Protein AF-A0A531MLG3-F1 (afdb_monomer_lite)

Structure (mmCIF, N/CA/C/O backbone):
data_AF-A0A531MLG3-F1
#
_entry.id   AF-A0A531MLG3-F1
#
loop_
_atom_site.group_PDB
_atom_site.id
_atom_site.type_symbol
_atom_site.label_atom_id
_atom_site.label_alt_id
_atom_site.label_comp_id
_atom_site.label_asym_id
_atom_site.label_entity_id
_atom_site.label_seq_id
_atom_site.pdbx_PDB_ins_code
_atom_site.Cartn_x
_atom_site.Cartn_y
_atom_site.Cartn_z
_atom_site.occupancy
_atom_site.B_iso_or_equiv
_atom_site.auth_seq_id
_atom_site.auth_comp_id
_atom_site.auth_asym_id
_atom_site.auth_atom_id
_atom_site.pdbx_PDB_model_num
ATOM 1 N N . MET A 1 1 ? -37.253 -42.255 55.474 1.00 41.75 1 MET A N 1
ATOM 2 C CA . MET A 1 1 ? -37.264 -42.638 54.039 1.00 41.75 1 MET A CA 1
ATOM 3 C C . MET A 1 1 ? -38.264 -41.715 53.355 1.00 41.75 1 MET A C 1
ATOM 5 O O . MET A 1 1 ? -39.404 -41.743 53.770 1.00 41.75 1 MET A O 1
ATOM 9 N N . ARG A 1 2 ? -37.956 -40.831 52.404 1.00 46.03 2 ARG A N 1
ATOM 10 C CA . ARG A 1 2 ? -36.865 -40.708 51.424 1.00 46.03 2 ARG A CA 1
ATOM 11 C C . ARG A 1 2 ? -36.685 -39.208 51.103 1.00 46.03 2 ARG A C 1
ATOM 13 O O . ARG A 1 2 ? -37.675 -38.490 51.044 1.00 46.03 2 ARG A O 1
ATOM 20 N N . ILE A 1 3 ? -35.446 -38.761 50.917 1.00 52.22 3 ILE A N 1
ATOM 21 C CA . ILE A 1 3 ? -35.078 -37.384 50.541 1.00 52.22 3 ILE A CA 1
ATOM 22 C C . ILE A 1 3 ? -35.012 -37.317 49.007 1.00 52.22 3 ILE A C 1
ATOM 24 O O . ILE A 1 3 ? -34.327 -38.167 48.435 1.00 52.22 3 ILE A O 1
ATOM 28 N N . PRO A 1 4 ? -35.658 -36.357 48.320 1.00 52.66 4 PRO A N 1
ATOM 29 C CA . PRO A 1 4 ? -35.360 -36.092 46.921 1.00 52.66 4 PRO A CA 1
ATOM 30 C C . PRO A 1 4 ? -34.236 -35.049 46.826 1.00 52.66 4 PRO A C 1
ATOM 32 O O . PRO A 1 4 ? -34.350 -33.929 47.318 1.00 52.66 4 PRO A O 1
ATOM 35 N N . LEU A 1 5 ? -33.123 -35.461 46.224 1.00 57.78 5 LEU A N 1
ATOM 36 C CA . LEU A 1 5 ? -31.948 -34.641 45.939 1.00 57.78 5 LEU A CA 1
ATOM 37 C C . LEU A 1 5 ? -32.224 -33.739 44.717 1.00 57.78 5 LEU A C 1
ATOM 39 O O . LEU A 1 5 ? -32.715 -34.252 43.708 1.00 57.78 5 LEU A O 1
ATOM 43 N N . PRO A 1 6 ? -31.886 -32.438 44.742 1.00 49.56 6 PRO A N 1
ATOM 44 C CA . PRO A 1 6 ? -32.013 -31.582 43.574 1.00 49.56 6 PRO A CA 1
ATOM 45 C C . PRO A 1 6 ? -30.793 -31.796 42.674 1.00 49.56 6 PRO A C 1
ATOM 47 O O . PRO A 1 6 ? -29.662 -31.503 43.050 1.00 49.56 6 PRO A O 1
ATOM 50 N N . THR A 1 7 ? -31.010 -32.322 41.474 1.00 63.22 7 THR A N 1
ATOM 51 C CA . THR A 1 7 ? -30.015 -32.294 40.396 1.00 63.22 7 THR A CA 1
ATOM 52 C C . THR A 1 7 ? -30.608 -31.473 39.267 1.00 63.22 7 THR A C 1
ATOM 54 O O . THR A 1 7 ? -31.444 -31.963 38.516 1.00 63.22 7 THR A O 1
ATOM 57 N N . LEU A 1 8 ? -30.197 -30.211 39.148 1.00 57.38 8 LEU A N 1
ATOM 58 C CA . LEU A 1 8 ? -30.307 -29.501 37.880 1.00 57.38 8 LEU A CA 1
ATOM 59 C C . LEU A 1 8 ? -28.935 -28.938 37.532 1.00 57.38 8 LEU A C 1
ATOM 61 O O . LEU A 1 8 ? -28.291 -28.267 38.336 1.00 57.38 8 LEU A O 1
ATOM 65 N N . LEU A 1 9 ? -28.476 -29.345 36.356 1.00 59.25 9 LEU A N 1
ATOM 66 C CA . LEU A 1 9 ? -27.118 -29.223 35.873 1.00 59.25 9 LEU A CA 1
ATOM 67 C C . LEU A 1 9 ? -26.731 -27.756 35.650 1.00 59.25 9 LEU A C 1
ATOM 69 O O . LEU A 1 9 ? -27.514 -26.979 35.105 1.00 59.25 9 LEU A O 1
ATOM 73 N N . LEU A 1 10 ? -25.484 -27.414 35.992 1.00 53.53 10 LEU A N 1
ATOM 74 C CA . LEU A 1 10 ? -24.786 -26.259 35.430 1.00 53.53 10 LEU A CA 1
ATOM 75 C C . LEU A 1 10 ? -24.724 -26.440 33.906 1.00 53.53 10 LEU A C 1
ATOM 77 O O . LEU A 1 10 ? -23.880 -27.172 33.390 1.00 53.53 10 LEU A O 1
ATOM 81 N N . GLY A 1 11 ? -25.627 -25.783 33.182 1.00 55.62 11 GLY A N 1
ATOM 82 C CA . GLY A 1 11 ? -25.486 -25.592 31.746 1.00 55.62 11 GLY A CA 1
ATOM 83 C C . GLY A 1 11 ? -24.329 -24.633 31.498 1.00 55.62 11 GLY A C 1
ATOM 84 O O . GLY A 1 11 ? -24.497 -23.424 31.634 1.00 55.62 11 GLY A O 1
ATOM 85 N N . LEU A 1 12 ? -23.150 -25.166 31.163 1.00 58.56 12 LEU A N 1
ATOM 86 C CA . LEU A 1 12 ? -22.080 -24.375 30.564 1.00 58.56 12 LEU A CA 1
ATOM 87 C C . LEU A 1 12 ? -22.625 -23.791 29.258 1.00 58.56 12 LEU A C 1
ATOM 89 O O . LEU A 1 12 ? -22.725 -24.485 28.247 1.00 58.56 12 LEU A O 1
ATOM 93 N N . ALA A 1 13 ? -22.977 -22.508 29.283 1.00 57.22 13 ALA A N 1
ATOM 94 C CA . ALA A 1 13 ? -23.164 -21.725 28.078 1.00 57.22 13 ALA A CA 1
ATOM 95 C C . ALA A 1 13 ? -21.791 -21.563 27.413 1.00 57.22 13 ALA A C 1
ATOM 97 O O . ALA A 1 13 ? -21.100 -20.565 27.600 1.00 57.22 13 ALA A O 1
ATOM 98 N N . ALA A 1 14 ? -21.388 -22.561 26.627 1.00 58.56 14 ALA A N 1
ATOM 99 C CA . ALA A 1 14 ? -20.460 -22.349 25.531 1.00 58.56 14 ALA A CA 1
ATOM 100 C C . ALA A 1 14 ? -21.205 -21.499 24.491 1.00 58.56 14 ALA A C 1
ATOM 102 O O . ALA A 1 14 ? -21.696 -22.006 23.485 1.00 58.56 14 ALA A O 1
ATOM 103 N N . ALA A 1 15 ? -21.366 -20.204 24.782 1.00 57.28 15 ALA A N 1
ATOM 104 C CA . ALA A 1 15 ? -21.661 -19.222 23.759 1.00 57.28 15 ALA A CA 1
ATOM 105 C C . ALA A 1 15 ? -20.473 -19.292 22.804 1.00 57.28 15 ALA A C 1
ATOM 107 O O . ALA A 1 15 ? -19.379 -18.824 23.119 1.00 57.28 15 ALA A O 1
ATOM 108 N N . GLY A 1 16 ? -20.673 -20.022 21.708 1.00 49.84 16 GLY A N 1
ATOM 109 C CA . GLY A 1 16 ? -19.681 -20.202 20.674 1.00 49.84 16 GLY A CA 1
ATOM 110 C C . GLY A 1 16 ? -19.198 -18.830 20.250 1.00 49.84 16 GLY A C 1
ATOM 111 O O . GLY A 1 16 ? -19.940 -18.071 19.629 1.00 49.84 16 GLY A O 1
ATOM 112 N N . LEU A 1 17 ? -17.949 -18.526 20.598 1.00 51.81 17 LEU A N 1
ATOM 113 C CA . LEU A 1 17 ? -17.133 -17.576 19.867 1.00 51.81 17 LEU A CA 1
ATOM 114 C C . LEU A 1 17 ? -17.071 -18.140 18.451 1.00 51.81 17 LEU A C 1
ATOM 116 O O . LEU A 1 17 ? -16.197 -18.939 18.126 1.00 51.81 17 LEU A O 1
ATOM 120 N N . SER A 1 18 ? -18.074 -17.813 17.637 1.00 46.62 18 SER A N 1
ATOM 121 C CA . SER A 1 18 ? -17.959 -17.987 16.201 1.00 46.62 18 SER A CA 1
ATOM 122 C C . SER A 1 18 ? -16.743 -17.149 15.843 1.00 46.62 18 SER A C 1
ATOM 124 O O . SER A 1 18 ? -16.777 -15.944 16.111 1.00 46.62 18 SER A O 1
ATOM 126 N N . PRO A 1 19 ? -15.643 -17.742 15.347 1.00 53.53 19 PRO A N 1
ATOM 127 C CA . PRO A 1 19 ? -14.564 -16.926 14.836 1.00 53.53 19 PRO A CA 1
ATOM 128 C C . PRO A 1 19 ? -15.219 -16.067 13.762 1.00 53.53 19 PRO A C 1
ATOM 130 O O . PRO A 1 19 ? -15.750 -16.614 12.793 1.00 53.53 19 PRO A O 1
ATOM 133 N N . ALA A 1 20 ? -15.293 -14.752 13.991 1.00 56.31 20 ALA A N 1
ATOM 134 C CA . ALA A 1 20 ? -15.732 -13.811 12.977 1.00 56.31 20 ALA A CA 1
ATOM 135 C C . ALA A 1 20 ? -14.894 -14.150 11.751 1.00 56.31 20 ALA A C 1
ATOM 137 O O . ALA A 1 20 ? -13.665 -14.045 11.804 1.00 56.31 20 ALA A O 1
ATOM 138 N N . GLN A 1 21 ? -15.532 -14.734 10.733 1.00 45.38 21 GLN A N 1
ATOM 139 C CA . GLN A 1 21 ? -14.802 -15.249 9.592 1.00 45.38 21 GLN A CA 1
ATOM 140 C C . GLN A 1 21 ? -14.119 -14.057 8.969 1.00 45.38 21 GLN A C 1
ATOM 142 O O . GLN A 1 21 ? -14.735 -13.094 8.523 1.00 45.38 21 GLN A O 1
ATOM 147 N N . ALA A 1 22 ? -12.809 -14.105 9.073 1.00 51.88 22 ALA A N 1
ATOM 148 C CA . ALA A 1 22 ? -11.967 -12.960 8.922 1.00 51.88 22 ALA A CA 1
ATOM 149 C C . ALA A 1 22 ? -11.617 -12.902 7.425 1.00 51.88 22 ALA A C 1
ATOM 151 O O . ALA A 1 22 ? -10.468 -13.125 7.042 1.00 51.88 22 ALA A O 1
ATOM 152 N N . ALA A 1 23 ? -12.660 -12.746 6.605 1.00 54.97 23 ALA A N 1
ATOM 153 C CA . ALA A 1 23 ? -12.604 -12.732 5.154 1.00 54.97 23 ALA A CA 1
ATOM 154 C C . ALA A 1 23 ? -11.987 -11.418 4.673 1.00 54.97 23 ALA A C 1
ATOM 156 O O . ALA A 1 23 ? -12.139 -10.382 5.324 1.00 54.97 23 ALA A O 1
ATOM 157 N N . ALA A 1 24 ? -11.280 -11.477 3.546 1.00 60.59 24 ALA A N 1
ATOM 158 C CA . ALA A 1 24 ? -10.892 -10.270 2.837 1.00 60.59 24 ALA A CA 1
ATOM 159 C C . ALA A 1 24 ? -12.168 -9.499 2.474 1.00 60.59 24 ALA A C 1
ATOM 161 O O . ALA A 1 24 ? -13.103 -10.068 1.906 1.00 60.59 24 ALA A O 1
ATOM 162 N N . SER A 1 25 ? -12.220 -8.233 2.863 1.00 63.69 25 SER A N 1
ATOM 163 C CA . SER A 1 25 ? -13.281 -7.310 2.497 1.00 63.69 25 SER A CA 1
ATOM 164 C C . SER A 1 25 ? -12.824 -6.441 1.335 1.00 63.69 25 SER A C 1
ATOM 166 O O . SER A 1 25 ? -11.626 -6.266 1.102 1.00 63.69 25 SER A O 1
ATOM 168 N N . ASP A 1 26 ? -13.794 -5.854 0.641 1.00 75.62 26 ASP A N 1
ATOM 169 C CA . ASP A 1 26 ? -13.516 -4.739 -0.252 1.00 75.62 26 ASP A CA 1
ATOM 170 C C . ASP A 1 26 ? -12.752 -3.639 0.512 1.00 75.62 26 ASP A C 1
ATOM 172 O O . ASP A 1 26 ? -13.013 -3.379 1.693 1.00 75.62 26 ASP A O 1
ATOM 176 N N . CYS A 1 27 ? -11.781 -3.028 -0.159 1.00 87.81 27 CYS A N 1
ATOM 177 C CA . CYS A 1 27 ? -11.022 -1.898 0.366 1.00 87.81 27 CYS A CA 1
ATOM 178 C C . CYS A 1 27 ? -11.811 -0.581 0.298 1.00 87.81 27 CYS A C 1
ATOM 180 O O . CYS A 1 27 ? -11.326 0.442 0.783 1.00 87.81 27 CYS A O 1
ATOM 182 N N . GLY A 1 28 ? -13.012 -0.592 -0.292 1.00 86.56 28 GLY A N 1
ATOM 183 C CA . GLY A 1 28 ? -13.803 0.605 -0.539 1.00 86.56 28 GLY A CA 1
ATOM 184 C C . GLY A 1 28 ? -13.107 1.481 -1.578 1.00 86.56 28 GLY A C 1
ATOM 185 O O . GLY A 1 28 ? -12.743 1.011 -2.655 1.00 86.56 28 GLY A O 1
ATOM 186 N N . ASP A 1 29 ? -12.874 2.756 -1.257 1.00 90.06 29 ASP A N 1
ATOM 187 C CA . ASP A 1 29 ? -12.079 3.640 -2.118 1.00 90.06 29 ASP A CA 1
ATOM 188 C C . ASP A 1 29 ? -10.575 3.366 -1.955 1.00 90.06 29 ASP A C 1
ATOM 190 O O . ASP A 1 29 ? -9.831 4.070 -1.264 1.00 90.06 29 ASP A O 1
ATOM 194 N N . ALA A 1 30 ? -10.131 2.292 -2.602 1.00 91.50 30 ALA A N 1
ATOM 195 C CA . ALA A 1 30 ? -8.756 1.823 -2.554 1.00 91.50 30 ALA A CA 1
ATOM 196 C C . ALA A 1 30 ? -7.755 2.858 -3.111 1.00 91.50 30 ALA A C 1
ATOM 198 O O . ALA A 1 30 ? -6.631 2.968 -2.619 1.00 91.50 30 ALA A O 1
ATOM 199 N N . ALA A 1 31 ? -8.170 3.657 -4.102 1.00 92.94 31 ALA A N 1
ATOM 200 C CA . ALA A 1 31 ? -7.334 4.703 -4.685 1.00 92.94 31 ALA A CA 1
ATOM 201 C C . ALA A 1 31 ? -7.097 5.853 -3.697 1.00 92.94 31 ALA A C 1
ATOM 203 O O . ALA A 1 31 ? -5.954 6.284 -3.522 1.00 92.94 31 ALA A O 1
ATOM 204 N N . ALA A 1 32 ? -8.149 6.319 -3.014 1.00 92.50 32 ALA A N 1
ATOM 205 C CA . ALA A 1 32 ? -8.008 7.314 -1.955 1.00 92.50 32 ALA A CA 1
ATOM 206 C C . ALA A 1 32 ? -7.133 6.790 -0.807 1.00 92.50 32 ALA A C 1
ATOM 208 O O . ALA A 1 32 ? -6.297 7.529 -0.286 1.00 92.50 32 ALA A O 1
ATOM 209 N N . LEU A 1 33 ? -7.272 5.508 -0.455 1.00 93.69 33 LEU A N 1
ATOM 210 C CA . LEU A 1 33 ? -6.467 4.862 0.581 1.00 93.69 33 LEU A CA 1
ATOM 211 C C . LEU A 1 33 ? -4.971 4.891 0.231 1.00 93.69 33 LEU A C 1
ATOM 213 O O . LEU A 1 33 ? -4.165 5.360 1.038 1.00 93.69 33 LEU A O 1
ATOM 217 N N . VAL A 1 34 ? -4.600 4.468 -0.983 1.00 95.31 34 VAL A N 1
ATOM 218 C CA . VAL A 1 34 ? -3.204 4.518 -1.452 1.00 95.31 34 VAL A CA 1
ATOM 219 C C . VAL A 1 34 ? -2.690 5.954 -1.495 1.00 95.31 34 VAL A C 1
ATOM 221 O O . VAL A 1 34 ? -1.600 6.212 -0.992 1.00 95.31 34 VAL A O 1
ATOM 224 N N . GLN A 1 35 ? -3.469 6.908 -2.010 1.00 94.94 35 GLN A N 1
ATOM 225 C CA . GLN A 1 35 ? -3.044 8.309 -2.082 1.00 94.94 35 GLN A CA 1
ATOM 226 C C . GLN A 1 35 ? -2.799 8.925 -0.693 1.00 94.94 35 GLN A C 1
ATOM 228 O O . GLN A 1 35 ? -1.854 9.697 -0.519 1.00 94.94 35 GLN A O 1
ATOM 233 N N . LEU A 1 36 ? -3.629 8.586 0.299 1.00 93.62 36 LEU A N 1
ATOM 234 C CA . LEU A 1 36 ? -3.469 9.034 1.685 1.00 93.62 36 LEU A CA 1
ATOM 235 C C . LEU A 1 36 ? -2.265 8.374 2.363 1.00 93.62 36 LEU A C 1
ATOM 237 O O . LEU A 1 36 ? -1.520 9.039 3.085 1.00 93.62 36 LEU A O 1
ATOM 241 N N . ALA A 1 37 ? -2.073 7.072 2.142 1.00 95.56 37 ALA A N 1
ATOM 242 C CA . ALA A 1 37 ? -0.971 6.325 2.731 1.00 95.56 37 ALA A CA 1
ATOM 243 C C . ALA A 1 37 ? 0.380 6.695 2.099 1.00 95.56 37 ALA A C 1
ATOM 245 O O . ALA A 1 37 ? 1.376 6.767 2.821 1.00 95.56 37 ALA A O 1
ATOM 246 N N . TYR A 1 38 ? 0.414 6.970 0.795 1.00 96.81 38 TYR A N 1
ATOM 247 C CA . TYR A 1 38 ? 1.612 7.280 0.015 1.00 96.81 38 TYR A CA 1
ATOM 248 C C . TYR A 1 38 ? 1.413 8.587 -0.774 1.00 96.81 38 TYR A C 1
ATOM 250 O O . TYR A 1 38 ? 1.173 8.557 -1.979 1.00 96.81 38 TYR A O 1
ATOM 258 N N . PRO A 1 39 ? 1.557 9.765 -0.138 1.00 94.94 39 PRO A N 1
ATOM 259 C CA . PRO A 1 39 ? 1.287 11.050 -0.792 1.00 94.94 39 PRO A CA 1
ATOM 260 C C . PRO A 1 39 ? 2.158 11.349 -2.021 1.00 94.94 39 PRO A C 1
ATOM 262 O O . PRO A 1 39 ? 1.775 12.162 -2.854 1.00 94.94 39 PRO A O 1
ATOM 265 N N . GLY A 1 40 ? 3.330 10.713 -2.127 1.00 95.69 40 GLY A N 1
ATOM 266 C CA . GLY A 1 40 ? 4.221 10.825 -3.286 1.00 95.69 40 GLY A CA 1
ATOM 267 C C . GLY A 1 40 ? 3.901 9.859 -4.429 1.00 95.69 40 GLY A C 1
ATOM 268 O O . GLY A 1 40 ? 4.566 9.917 -5.461 1.00 95.69 40 GLY A O 1
ATOM 269 N N . ALA A 1 41 ? 2.928 8.964 -4.253 1.00 96.69 41 ALA A N 1
ATOM 270 C CA . ALA A 1 41 ? 2.535 8.023 -5.286 1.00 96.69 41 ALA A CA 1
ATOM 271 C C . ALA A 1 41 ? 1.740 8.738 -6.387 1.00 96.69 41 ALA A C 1
ATOM 273 O O . ALA A 1 41 ? 0.878 9.578 -6.114 1.00 96.69 41 ALA A O 1
ATOM 274 N N . GLN A 1 42 ? 2.035 8.393 -7.636 1.00 96.75 42 GLN A N 1
ATOM 275 C CA . GLN A 1 42 ? 1.402 8.949 -8.825 1.00 96.75 42 GLN A CA 1
ATOM 276 C C . GLN A 1 42 ? 0.470 7.910 -9.429 1.00 96.75 42 GLN A C 1
ATOM 278 O O . GLN A 1 42 ? 0.859 6.760 -9.619 1.00 96.75 42 GLN A O 1
ATOM 283 N N . LYS A 1 43 ? -0.765 8.307 -9.729 1.00 95.75 43 LYS A N 1
ATOM 284 C CA . LYS A 1 43 ? -1.744 7.414 -10.349 1.00 95.75 43 LYS A CA 1
ATOM 285 C C . LYS A 1 43 ? -1.325 7.090 -11.787 1.00 95.75 43 LYS A C 1
ATOM 287 O O . LYS A 1 43 ? -0.920 7.988 -12.528 1.00 95.75 43 LYS A O 1
ATOM 292 N N . SER A 1 44 ? -1.441 5.827 -12.188 1.00 91.44 44 SER A N 1
ATOM 293 C CA . SER A 1 44 ? -1.219 5.408 -13.572 1.00 91.44 44 SER A CA 1
ATOM 294 C C . SER A 1 44 ? -2.264 6.017 -14.515 1.00 91.44 44 SER A C 1
ATOM 296 O O . SER A 1 44 ? -3.370 6.374 -14.104 1.00 91.44 44 SER A O 1
ATOM 298 N N . ALA A 1 45 ? -1.941 6.097 -15.809 1.00 89.94 45 ALA A N 1
ATOM 299 C CA . ALA A 1 45 ? -2.852 6.635 -16.824 1.00 89.94 45 ALA A CA 1
ATOM 300 C C . ALA A 1 45 ? -4.152 5.825 -16.973 1.00 89.94 45 ALA A C 1
ATOM 302 O O . ALA A 1 45 ? -5.179 6.372 -17.365 1.00 89.94 45 ALA A O 1
ATOM 303 N N . ASP A 1 46 ? -4.109 4.524 -16.682 1.00 88.38 46 ASP A N 1
ATOM 304 C CA . ASP A 1 46 ? -5.285 3.656 -16.698 1.00 88.38 46 ASP A CA 1
ATOM 305 C C . ASP A 1 46 ? -6.024 3.615 -15.352 1.00 88.38 46 ASP A C 1
ATOM 307 O O . ASP A 1 46 ? -7.035 2.926 -15.233 1.00 88.38 46 ASP A O 1
ATOM 311 N N . GLU A 1 47 ? -5.531 4.366 -14.363 1.00 89.44 47 GLU A N 1
ATOM 312 C CA . GLU A 1 47 ? -6.099 4.532 -13.029 1.00 89.44 47 GLU A CA 1
ATOM 313 C C . GLU A 1 47 ? -6.173 3.261 -12.170 1.00 89.44 47 GLU A C 1
ATOM 315 O O . GLU A 1 47 ? -6.817 3.269 -11.118 1.00 89.44 47 GLU A O 1
ATOM 320 N N . ARG A 1 48 ? -5.505 2.179 -12.585 1.00 89.69 48 ARG A N 1
ATOM 321 C CA . ARG A 1 48 ? -5.550 0.873 -11.904 1.00 89.69 48 ARG A CA 1
ATOM 322 C C . ARG A 1 48 ? -4.402 0.638 -10.936 1.00 89.69 48 ARG A C 1
ATOM 324 O O . ARG A 1 48 ? -4.462 -0.299 -10.138 1.00 89.69 48 ARG A O 1
ATOM 331 N N . SER A 1 49 ? -3.365 1.456 -11.007 1.00 93.50 49 SER A N 1
ATOM 332 C CA . SER A 1 49 ? -2.203 1.341 -10.145 1.00 93.50 49 SER A CA 1
ATOM 333 C C . SER A 1 49 ? -1.644 2.708 -9.783 1.00 93.50 49 SER A C 1
ATOM 335 O O . SER A 1 49 ? -2.063 3.755 -10.285 1.00 93.50 49 SER A O 1
ATOM 337 N N . PHE A 1 50 ? -0.691 2.680 -8.865 1.00 96.44 50 PHE A N 1
ATOM 338 C CA . PHE A 1 50 ? 0.120 3.818 -8.496 1.00 96.44 50 PHE A CA 1
ATOM 339 C C . PHE A 1 50 ? 1.593 3.472 -8.655 1.00 96.44 50 PHE A C 1
ATOM 341 O O . PHE A 1 50 ? 2.013 2.361 -8.340 1.00 96.44 50 PHE A O 1
ATOM 348 N N . THR A 1 51 ? 2.381 4.444 -9.094 1.00 96.44 51 THR A N 1
ATOM 349 C CA . THR A 1 51 ? 3.839 4.364 -9.125 1.00 96.44 51 THR A CA 1
ATOM 350 C C . THR A 1 51 ? 4.430 5.233 -8.027 1.00 96.44 51 THR A C 1
ATOM 352 O O . THR A 1 51 ? 4.007 6.374 -7.833 1.00 96.44 51 THR A O 1
ATOM 355 N N . LEU A 1 52 ? 5.429 4.714 -7.329 1.00 96.06 52 LEU A N 1
ATOM 356 C CA . LEU A 1 52 ? 6.193 5.416 -6.310 1.00 96.06 52 LEU A CA 1
ATOM 357 C C . LEU A 1 52 ? 7.682 5.305 -6.650 1.00 96.06 52 LEU A C 1
ATOM 359 O O . LEU A 1 52 ? 8.182 4.224 -6.959 1.00 96.06 52 LEU A O 1
ATOM 363 N N . GLU A 1 53 ? 8.389 6.430 -6.591 1.00 93.62 53 GLU A N 1
ATOM 364 C CA . GLU A 1 53 ? 9.837 6.461 -6.802 1.00 93.62 53 GLU A CA 1
ATOM 365 C C . GLU A 1 53 ? 10.561 5.550 -5.790 1.00 93.62 53 GLU A C 1
ATOM 367 O O . GLU A 1 53 ? 10.178 5.516 -4.615 1.00 93.62 53 GLU A O 1
ATOM 372 N N . PRO A 1 54 ? 11.636 4.849 -6.189 1.00 92.75 54 PRO A N 1
ATOM 373 C CA . PRO A 1 54 ? 12.279 4.907 -7.508 1.00 92.75 54 PRO A CA 1
ATOM 374 C C . PRO A 1 54 ? 11.685 3.966 -8.574 1.00 92.75 54 PRO A C 1
ATOM 376 O O . PRO A 1 54 ? 11.894 4.182 -9.762 1.00 92.75 54 PRO A O 1
ATOM 379 N N . HIS A 1 55 ? 11.008 2.889 -8.181 1.00 94.31 55 HIS A N 1
ATOM 380 C CA . HIS A 1 55 ? 10.548 1.847 -9.111 1.00 94.31 55 HIS A CA 1
ATOM 381 C C . HIS A 1 55 ? 9.500 0.934 -8.457 1.00 94.31 55 HIS A C 1
ATOM 383 O O . HIS A 1 55 ? 9.515 -0.279 -8.650 1.00 94.31 55 HIS A O 1
ATOM 389 N N . THR A 1 56 ? 8.629 1.488 -7.617 1.00 96.06 56 THR A N 1
ATOM 390 C CA . THR A 1 56 ? 7.589 0.721 -6.927 1.00 96.06 56 THR A CA 1
ATOM 391 C C . THR A 1 56 ? 6.253 0.887 -7.640 1.00 96.06 56 THR A C 1
ATOM 393 O O . THR A 1 56 ? 5.838 2.006 -7.933 1.00 96.06 56 THR A O 1
ATOM 396 N N . SER A 1 57 ? 5.554 -0.219 -7.876 1.00 95.00 57 SER A N 1
ATOM 397 C CA . SER A 1 57 ? 4.184 -0.265 -8.383 1.00 95.00 57 SER A CA 1
ATOM 398 C C . SER A 1 57 ? 3.245 -0.835 -7.321 1.00 95.00 57 SER A C 1
ATOM 400 O O . SER A 1 57 ? 3.578 -1.815 -6.651 1.00 95.00 57 SER A O 1
ATOM 402 N N . ILE A 1 58 ? 2.069 -0.224 -7.183 1.00 95.94 58 ILE A N 1
ATOM 403 C CA . ILE A 1 58 ? 0.992 -0.635 -6.279 1.00 95.94 58 ILE A CA 1
ATOM 404 C C . ILE A 1 58 ? -0.277 -0.808 -7.113 1.00 95.94 58 ILE A C 1
ATOM 406 O O . ILE A 1 58 ? -0.891 0.180 -7.521 1.00 95.94 58 ILE A O 1
ATOM 410 N N . SER A 1 59 ? -0.689 -2.047 -7.374 1.00 94.06 59 SER A N 1
ATOM 411 C CA . SER A 1 59 ? -1.954 -2.329 -8.061 1.00 94.06 59 SER A CA 1
ATOM 412 C C . SER A 1 59 ? -3.129 -2.232 -7.089 1.00 94.06 59 SER A C 1
ATOM 414 O O . SER A 1 59 ? -3.059 -2.703 -5.955 1.00 94.06 59 SER A O 1
ATOM 416 N N . LEU A 1 60 ? -4.240 -1.636 -7.525 1.00 91.88 60 LEU A N 1
ATOM 417 C CA . LEU A 1 60 ? -5.406 -1.441 -6.657 1.00 91.88 60 LEU A CA 1
ATOM 418 C C . LEU A 1 60 ? -6.240 -2.710 -6.476 1.00 91.88 60 LEU A C 1
ATOM 420 O O . LEU A 1 60 ? -6.799 -2.935 -5.407 1.00 91.88 60 LEU A O 1
ATOM 424 N N . THR A 1 61 ? -6.316 -3.544 -7.509 1.00 85.19 61 THR A N 1
ATOM 425 C CA . THR A 1 61 ? -7.181 -4.728 -7.551 1.00 85.19 61 THR A CA 1
ATOM 426 C C . THR A 1 61 ? -6.430 -5.929 -8.098 1.00 85.19 61 THR A C 1
ATOM 428 O O . THR A 1 61 ? -5.639 -5.788 -9.030 1.00 85.19 61 THR A O 1
ATOM 431 N N . LEU A 1 62 ? -6.738 -7.113 -7.566 1.00 74.25 62 LEU A N 1
ATOM 432 C CA . LEU A 1 62 ? -6.353 -8.380 -8.182 1.00 74.25 62 LEU A CA 1
ATOM 433 C C . LEU A 1 62 ? -7.102 -8.514 -9.506 1.00 74.25 62 LEU A C 1
ATOM 435 O O . LEU A 1 62 ? -8.319 -8.320 -9.550 1.00 74.25 62 LEU A O 1
ATOM 439 N N . ARG A 1 63 ? -6.395 -8.839 -10.584 1.00 65.69 63 ARG A N 1
ATOM 440 C CA . ARG A 1 63 ? -7.019 -9.070 -11.882 1.00 65.69 63 ARG A CA 1
ATOM 441 C C . ARG A 1 63 ? -6.851 -10.537 -12.250 1.00 65.69 63 ARG A C 1
ATOM 443 O O . ARG A 1 63 ? -5.743 -11.039 -12.345 1.00 65.69 63 ARG A O 1
ATOM 450 N N . GLU A 1 64 ? -7.964 -11.234 -12.451 1.00 57.22 64 GLU A N 1
ATOM 451 C CA . GLU A 1 64 ? -7.931 -12.640 -12.857 1.00 57.22 64 GLU A CA 1
ATOM 452 C C . GLU A 1 64 ? -7.190 -12.799 -14.195 1.00 57.22 64 GLU A C 1
ATOM 454 O O . GLU A 1 64 ? -7.501 -12.123 -15.179 1.00 57.22 64 GLU A O 1
ATOM 459 N N . GLY A 1 65 ? -6.194 -13.689 -14.217 1.00 58.19 65 GLY A N 1
ATOM 460 C CA . GLY A 1 65 ? -5.353 -13.968 -15.388 1.00 58.19 65 GLY A CA 1
ATOM 461 C C . GLY A 1 65 ? -4.180 -13.004 -15.594 1.00 58.19 65 GLY A C 1
ATOM 462 O O . GLY A 1 65 ? -3.355 -13.238 -16.472 1.00 58.19 65 GLY A O 1
ATOM 463 N N . ASP A 1 66 ? -4.098 -11.951 -14.787 1.00 62.56 66 ASP A N 1
ATOM 464 C CA . ASP A 1 66 ? -2.937 -11.085 -14.633 1.00 62.56 66 ASP A CA 1
ATOM 465 C C . ASP A 1 66 ? -2.219 -11.544 -13.357 1.00 62.56 66 ASP A C 1
ATOM 467 O O . ASP A 1 66 ? -2.839 -11.825 -12.334 1.00 62.56 66 ASP A O 1
ATOM 471 N N . ASN A 1 67 ? -0.908 -11.696 -13.435 1.00 66.75 67 ASN A N 1
ATOM 472 C CA . ASN A 1 67 ? -0.052 -12.096 -12.327 1.00 66.75 67 ASN A CA 1
ATOM 473 C C . ASN A 1 67 ? 0.113 -10.980 -11.263 1.00 66.75 67 ASN A C 1
ATOM 475 O O . ASN A 1 67 ? 0.875 -11.131 -10.320 1.00 66.75 67 ASN A O 1
ATOM 479 N N . SER A 1 68 ? -0.631 -9.879 -11.389 1.00 74.94 68 SER A N 1
ATOM 480 C CA . SER A 1 68 ? -0.691 -8.746 -10.467 1.00 74.94 68 SER A CA 1
ATOM 481 C C . SER A 1 68 ? -1.326 -9.061 -9.109 1.00 74.94 68 SER A C 1
ATOM 483 O O . SER A 1 68 ? -2.344 -9.749 -8.997 1.00 74.94 68 SER A O 1
ATOM 485 N N . PHE A 1 69 ? -0.779 -8.421 -8.074 1.00 86.12 69 PHE A N 1
ATOM 486 C CA . PHE A 1 69 ? -1.281 -8.447 -6.706 1.00 86.12 69 PHE A CA 1
ATOM 487 C C . PHE A 1 69 ? -1.951 -7.124 -6.342 1.00 86.12 69 PHE A C 1
ATOM 489 O O . PHE A 1 69 ? -1.310 -6.076 -6.341 1.00 86.12 69 PHE A O 1
ATOM 496 N N . GLY A 1 70 ? -3.243 -7.175 -6.023 1.00 91.12 70 GLY A N 1
ATOM 497 C CA . GLY A 1 70 ? -4.002 -6.024 -5.542 1.00 91.12 70 GLY A CA 1
ATOM 498 C C . GLY A 1 70 ? -3.947 -5.847 -4.028 1.00 91.12 70 GLY A C 1
ATOM 499 O O . GLY A 1 70 ? -3.444 -6.698 -3.293 1.00 91.12 70 GLY A O 1
ATOM 500 N N . LEU A 1 71 ? -4.541 -4.753 -3.563 1.00 94.12 71 LEU A N 1
ATOM 501 C CA . LEU A 1 71 ? -4.749 -4.495 -2.142 1.00 94.12 71 LEU A CA 1
ATOM 502 C C . LEU A 1 71 ? -5.660 -5.561 -1.522 1.00 94.12 71 LEU A C 1
ATOM 504 O O . LEU A 1 71 ? -6.636 -5.998 -2.136 1.00 94.12 71 LEU A O 1
ATOM 508 N N . VAL A 1 72 ? -5.376 -5.932 -0.274 1.00 93.06 72 VAL A N 1
ATOM 509 C CA . VAL A 1 72 ? -6.251 -6.802 0.521 1.00 93.06 72 VAL A CA 1
ATOM 510 C C . VAL A 1 72 ? -6.613 -6.091 1.813 1.00 93.06 72 VAL A C 1
ATOM 512 O O . VAL A 1 72 ? -5.731 -5.736 2.595 1.00 93.06 72 VAL A O 1
ATOM 515 N N . CYS A 1 73 ? -7.911 -5.913 2.053 1.00 93.06 73 CYS A N 1
ATOM 516 C CA . CYS A 1 73 ? -8.423 -5.219 3.226 1.00 93.06 73 CYS A CA 1
ATOM 517 C C . CYS A 1 73 ? -9.190 -6.150 4.156 1.00 93.06 73 CYS A C 1
ATOM 519 O O . CYS A 1 73 ? -9.763 -7.156 3.732 1.00 93.06 73 CYS A O 1
ATOM 521 N N . LYS A 1 74 ? -9.175 -5.828 5.449 1.00 92.81 74 LYS A N 1
ATOM 522 C CA . LYS A 1 74 ? -9.872 -6.601 6.473 1.00 92.81 74 LYS A CA 1
ATOM 523 C C . LYS A 1 74 ? -10.093 -5.784 7.737 1.00 92.81 74 LYS A C 1
ATOM 525 O O . LYS A 1 74 ? -9.150 -5.221 8.281 1.00 92.81 74 LYS A O 1
ATOM 530 N N . VAL A 1 75 ? -11.317 -5.770 8.254 1.00 91.88 75 VAL A N 1
ATOM 531 C CA . VAL A 1 75 ? -11.605 -5.153 9.559 1.00 91.88 75 VAL A CA 1
ATOM 532 C C . VAL A 1 75 ? -10.876 -5.922 10.662 1.00 91.88 75 VAL A C 1
ATOM 534 O O . VAL A 1 75 ? -10.871 -7.159 10.673 1.00 91.88 75 VAL A O 1
ATOM 537 N N . TRP A 1 76 ? -10.235 -5.205 11.583 1.00 89.00 76 TRP A N 1
ATOM 538 C CA . TRP A 1 76 ? -9.499 -5.821 12.679 1.00 89.00 76 TRP A CA 1
ATOM 539 C C . TRP A 1 76 ? -10.482 -6.494 13.662 1.00 89.00 76 TRP A C 1
ATOM 541 O O . TRP A 1 76 ? -11.303 -5.809 14.265 1.00 89.00 76 TRP A O 1
ATOM 551 N N . PRO A 1 77 ? -10.413 -7.820 13.909 1.00 83.69 77 PRO A N 1
ATOM 552 C CA . PRO A 1 77 ? -11.469 -8.514 14.663 1.00 83.69 77 PRO A CA 1
ATOM 553 C C . PRO A 1 77 ? -11.680 -8.038 16.109 1.00 83.69 77 PRO A C 1
ATOM 555 O O . PRO A 1 77 ? -12.775 -8.169 16.641 1.00 83.69 77 PRO A O 1
ATOM 558 N N . ALA A 1 78 ? -10.633 -7.522 16.758 1.00 89.62 78 ALA A N 1
ATOM 559 C CA . ALA A 1 78 ? -10.706 -6.987 18.122 1.00 89.62 78 ALA A CA 1
ATOM 560 C C . ALA A 1 78 ? -11.057 -5.483 18.200 1.00 89.62 78 ALA A C 1
ATOM 562 O O . ALA A 1 78 ? -11.279 -4.984 19.299 1.00 89.62 78 ALA A O 1
ATOM 563 N N . HIS A 1 79 ? -11.064 -4.774 17.067 1.00 92.50 79 HIS A N 1
ATOM 564 C CA . HIS A 1 79 ? -11.191 -3.318 16.957 1.00 92.50 79 HIS A CA 1
ATOM 565 C C . HIS A 1 79 ? -11.900 -2.995 15.637 1.00 92.50 79 HIS A C 1
ATOM 567 O O . HIS A 1 79 ? -11.260 -2.864 14.595 1.00 92.50 79 HIS A O 1
ATOM 573 N N . ASP A 1 80 ? -13.228 -2.934 15.669 1.00 91.50 80 ASP A N 1
ATOM 574 C CA . ASP A 1 80 ? -14.068 -2.728 14.482 1.00 91.50 80 ASP A CA 1
ATOM 575 C C . ASP A 1 80 ? -13.966 -1.313 13.888 1.00 91.50 80 ASP A C 1
ATOM 577 O O . ASP A 1 80 ? -14.420 -1.073 12.771 1.00 91.50 80 ASP A O 1
ATOM 581 N N . ASP A 1 81 ? -13.314 -0.398 14.603 1.00 93.06 81 ASP A N 1
ATOM 582 C CA . ASP A 1 81 ? -12.918 0.932 14.156 1.00 93.06 81 ASP A CA 1
ATOM 583 C C . ASP A 1 81 ? -11.593 0.950 13.372 1.00 93.06 81 ASP A C 1
ATOM 585 O O . ASP A 1 81 ? -11.203 2.000 12.848 1.00 93.06 81 ASP A O 1
ATOM 589 N N . LEU A 1 82 ? -10.899 -0.193 13.269 1.00 94.50 82 LEU A N 1
ATOM 590 C CA . LEU A 1 82 ? -9.616 -0.322 12.584 1.00 94.50 82 LEU A CA 1
ATOM 591 C C . LEU A 1 82 ? -9.691 -1.227 11.349 1.00 94.50 82 LEU A C 1
ATOM 593 O O . LEU A 1 82 ? -10.242 -2.329 11.370 1.00 94.50 82 LEU A O 1
ATOM 597 N N . LEU A 1 83 ? -9.024 -0.789 10.282 1.00 94.31 83 LEU A N 1
ATOM 598 C CA . LEU A 1 83 ? -8.861 -1.532 9.037 1.00 94.31 83 LEU A CA 1
ATOM 599 C C . LEU A 1 83 ? -7.405 -1.965 8.857 1.00 94.31 83 LEU A C 1
ATOM 601 O O . LEU A 1 83 ? -6.490 -1.142 8.891 1.00 94.31 83 LEU A O 1
ATOM 605 N N . LEU A 1 84 ? -7.199 -3.257 8.624 1.00 95.69 84 LEU A N 1
ATOM 606 C CA . LEU A 1 84 ? -5.955 -3.812 8.105 1.00 95.69 84 LEU A CA 1
ATOM 607 C C . LEU A 1 84 ? -5.941 -3.715 6.588 1.00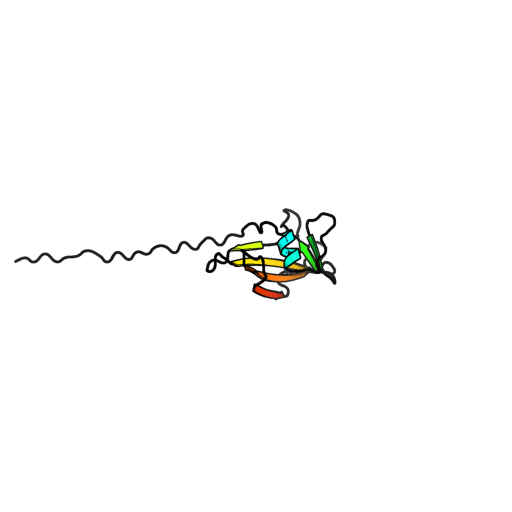 95.69 84 LEU A C 1
ATOM 609 O O . LEU A 1 84 ? -6.901 -4.138 5.943 1.00 95.69 84 LEU A O 1
ATOM 613 N N . VAL A 1 85 ? -4.837 -3.228 6.030 1.00 95.94 85 VAL A N 1
ATOM 614 C CA . VAL A 1 85 ? -4.618 -3.170 4.581 1.00 95.94 85 VAL A CA 1
ATOM 615 C C . VAL A 1 85 ? -3.246 -3.735 4.272 1.00 95.94 85 VAL A C 1
ATOM 617 O O . VAL A 1 85 ? -2.243 -3.206 4.744 1.00 95.94 85 VAL A O 1
ATOM 620 N N . ALA A 1 86 ? -3.198 -4.806 3.490 1.00 96.44 86 ALA A N 1
ATOM 621 C CA . ALA A 1 86 ? -1.964 -5.295 2.898 1.00 96.44 86 ALA A CA 1
ATOM 622 C C . ALA A 1 86 ? -1.767 -4.611 1.543 1.00 96.44 86 ALA A C 1
ATOM 624 O O . ALA A 1 86 ? -2.620 -4.715 0.657 1.00 96.44 86 ALA A O 1
ATOM 625 N N . VAL A 1 87 ? -0.649 -3.903 1.412 1.00 97.12 87 VAL A N 1
ATOM 626 C CA . VAL A 1 87 ? -0.241 -3.174 0.214 1.00 97.12 87 VAL A CA 1
ATOM 627 C C . VAL A 1 87 ? 0.946 -3.894 -0.420 1.00 97.12 87 VAL A C 1
ATOM 629 O O . VAL A 1 87 ? 2.030 -3.891 0.169 1.00 97.12 87 VAL A O 1
ATOM 632 N N . PRO A 1 88 ? 0.776 -4.505 -1.603 1.00 95.94 88 PRO A N 1
ATOM 633 C CA . PRO A 1 88 ? 1.895 -5.033 -2.372 1.00 95.94 88 PRO A CA 1
ATOM 634 C C . PRO A 1 88 ? 2.749 -3.878 -2.905 1.00 95.94 88 PRO A C 1
ATOM 636 O O . PRO A 1 88 ? 2.247 -2.997 -3.605 1.00 95.94 88 PRO A O 1
ATOM 639 N N . LEU A 1 89 ? 4.036 -3.877 -2.567 1.00 96.88 89 LEU A N 1
ATOM 640 C CA . LEU A 1 89 ? 5.029 -2.919 -3.046 1.00 96.88 89 LEU A CA 1
ATO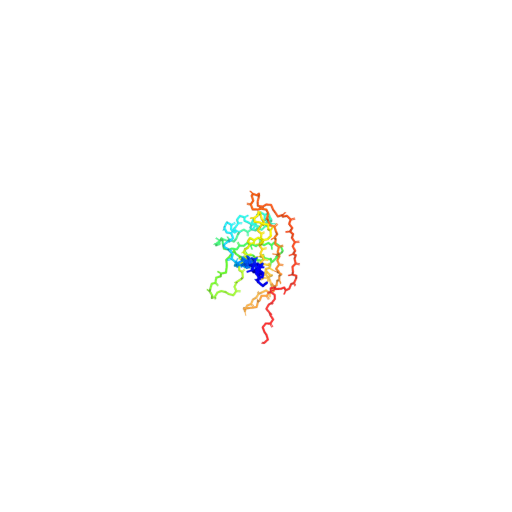M 641 C C . LEU A 1 89 ? 5.948 -3.638 -4.042 1.00 96.88 89 LEU A C 1
ATOM 643 O O . LEU A 1 89 ? 6.973 -4.199 -3.654 1.00 96.88 89 LEU A O 1
ATOM 647 N N . ILE A 1 90 ? 5.559 -3.657 -5.318 1.00 95.31 90 ILE A N 1
ATOM 648 C CA . ILE A 1 90 ? 6.262 -4.412 -6.366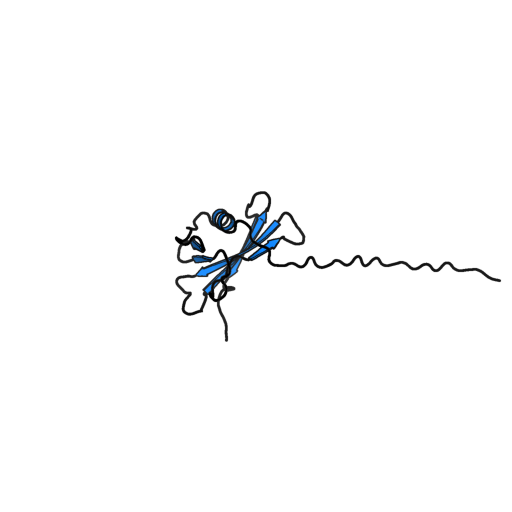 1.00 95.31 90 ILE A CA 1
ATOM 649 C C . ILE A 1 90 ? 7.379 -3.569 -6.973 1.00 95.31 90 ILE A C 1
ATOM 651 O O . ILE A 1 90 ? 7.128 -2.474 -7.466 1.00 95.31 90 ILE A O 1
ATOM 655 N N . ASP A 1 91 ? 8.601 -4.092 -6.994 1.00 95.44 91 ASP A N 1
ATOM 656 C CA . ASP A 1 91 ? 9.732 -3.499 -7.701 1.00 95.44 91 ASP A CA 1
ATOM 657 C C . ASP A 1 91 ? 9.567 -3.733 -9.211 1.00 95.44 91 ASP A C 1
ATOM 659 O O . ASP A 1 91 ? 9.891 -4.800 -9.738 1.00 95.44 91 ASP A O 1
ATOM 663 N N . SER A 1 92 ? 9.055 -2.732 -9.925 1.00 91.69 92 SER A N 1
ATOM 664 C CA . SER A 1 92 ? 8.801 -2.808 -11.365 1.00 91.69 92 SER A CA 1
ATOM 665 C C . SER A 1 92 ? 10.075 -2.857 -12.210 1.00 91.69 92 SER A C 1
ATOM 667 O O . SER A 1 92 ? 9.997 -3.187 -13.387 1.00 91.69 92 SER A O 1
ATOM 669 N N . ALA A 1 93 ? 11.240 -2.510 -11.650 1.00 92.69 93 ALA A N 1
ATOM 670 C CA . ALA A 1 93 ? 12.517 -2.601 -12.359 1.00 92.69 93 ALA A CA 1
ATOM 671 C C . ALA A 1 93 ? 13.123 -4.012 -12.290 1.00 92.69 93 ALA A C 1
ATOM 673 O O . ALA A 1 93 ? 13.938 -4.367 -13.142 1.00 92.69 93 ALA A O 1
ATOM 674 N N . LYS A 1 94 ? 12.746 -4.803 -11.277 1.00 91.44 94 LYS A N 1
ATOM 675 C CA . LYS A 1 94 ? 13.216 -6.186 -11.088 1.00 91.44 94 LYS A CA 1
ATOM 676 C C . LYS A 1 94 ? 12.172 -7.253 -11.409 1.00 91.44 94 LYS A C 1
ATOM 678 O O . LYS A 1 94 ? 12.541 -8.415 -11.537 1.00 91.44 94 LYS A O 1
ATOM 683 N N . SER A 1 95 ? 10.903 -6.873 -11.520 1.00 88.88 95 SER A N 1
ATOM 684 C CA . SER A 1 95 ? 9.808 -7.783 -11.869 1.00 88.88 95 SER A CA 1
ATOM 685 C C . SER A 1 95 ? 9.639 -7.892 -13.390 1.00 88.88 95 SER A C 1
ATOM 687 O O . SER A 1 95 ? 9.798 -6.904 -14.108 1.00 88.88 95 SER A O 1
ATOM 689 N N . GLY A 1 96 ? 9.297 -9.081 -13.887 1.00 83.75 96 GLY A N 1
ATOM 690 C CA . GLY A 1 96 ? 9.139 -9.372 -15.317 1.00 83.75 96 GLY A CA 1
ATOM 691 C C . GLY A 1 96 ? 8.863 -10.854 -15.584 1.00 83.75 96 GLY A C 1
ATOM 692 O O . GLY A 1 96 ? 9.114 -11.691 -14.727 1.00 83.75 96 GLY A O 1
ATOM 693 N N . ASP A 1 97 ? 8.324 -11.184 -16.762 1.00 78.00 97 ASP A N 1
ATOM 694 C CA . ASP A 1 97 ? 8.103 -12.566 -17.237 1.00 78.00 97 ASP A CA 1
ATOM 695 C C . ASP A 1 97 ? 7.413 -13.515 -16.235 1.00 78.00 97 ASP A C 1
ATOM 697 O O . ASP A 1 97 ? 7.742 -14.696 -16.140 1.00 78.00 97 ASP A O 1
ATOM 701 N N . GLY A 1 98 ? 6.430 -13.011 -15.485 1.00 76.62 98 GLY A N 1
ATOM 702 C CA . GLY A 1 98 ? 5.706 -13.810 -14.492 1.00 76.62 98 GLY A CA 1
ATOM 703 C C . GLY A 1 98 ? 6.312 -13.783 -13.089 1.00 76.62 98 GLY A C 1
ATOM 704 O O . GLY A 1 98 ? 5.621 -14.195 -12.168 1.00 76.62 98 GLY A O 1
ATOM 705 N N . GLN A 1 99 ? 7.540 -13.277 -12.935 1.00 87.06 99 GLN A N 1
ATOM 706 C CA . GLN A 1 99 ? 8.248 -13.145 -11.666 1.00 87.06 99 GLN A CA 1
ATOM 707 C C . GLN A 1 99 ? 8.013 -11.770 -11.032 1.00 87.06 99 GLN A C 1
ATOM 709 O O . GLN A 1 99 ? 8.201 -10.727 -11.670 1.00 87.06 99 GLN A O 1
ATOM 714 N N . HIS A 1 100 ? 7.701 -11.776 -9.743 1.00 90.69 100 HIS A N 1
ATOM 715 C CA . HIS A 1 100 ? 7.590 -10.586 -8.912 1.00 90.69 100 HIS A CA 1
ATOM 716 C C . HIS A 1 100 ? 8.738 -10.519 -7.918 1.00 90.69 100 HIS A C 1
ATOM 718 O O . HIS A 1 100 ? 9.206 -11.529 -7.389 1.00 90.69 100 HIS A O 1
ATOM 724 N N . VAL A 1 101 ? 9.192 -9.294 -7.679 1.00 94.00 101 VAL A N 1
ATOM 725 C CA . VAL A 1 101 ? 10.117 -8.946 -6.608 1.00 94.00 101 VAL A CA 1
ATOM 726 C C . VAL A 1 101 ? 9.501 -7.788 -5.849 1.00 94.00 101 VAL A C 1
ATOM 728 O O . VAL A 1 101 ? 9.092 -6.797 -6.456 1.00 94.00 101 VAL A O 1
ATOM 731 N N . GLY A 1 102 ? 9.444 -7.880 -4.527 1.00 95.38 102 GLY A N 1
ATOM 732 C CA . GLY A 1 102 ? 8.910 -6.790 -3.727 1.00 95.38 102 GLY A CA 1
ATOM 733 C C . GLY A 1 102 ? 8.608 -7.153 -2.286 1.00 95.38 102 GLY A C 1
ATOM 734 O O . GLY A 1 102 ? 8.882 -8.255 -1.804 1.00 95.38 102 GLY A O 1
ATOM 735 N N . ASP A 1 103 ? 7.957 -6.208 -1.626 1.00 96.75 103 ASP A N 1
ATOM 736 C CA . ASP A 1 103 ? 7.604 -6.283 -0.216 1.00 96.75 103 ASP A CA 1
ATOM 737 C C . ASP A 1 103 ? 6.083 -6.219 -0.034 1.00 96.75 103 ASP A C 1
ATOM 739 O O . ASP A 1 103 ? 5.348 -5.777 -0.920 1.00 96.75 103 ASP A O 1
ATOM 743 N N . ILE A 1 104 ? 5.601 -6.612 1.145 1.00 96.94 104 ILE A N 1
ATOM 744 C CA . ILE A 1 104 ? 4.233 -6.306 1.585 1.00 96.94 104 ILE A CA 1
ATOM 745 C C . ILE A 1 104 ? 4.323 -5.293 2.715 1.00 96.94 104 ILE A C 1
ATOM 747 O O . ILE A 1 104 ? 5.000 -5.541 3.713 1.00 96.94 104 ILE A O 1
ATOM 751 N N . GLU A 1 105 ? 3.609 -4.178 2.615 1.00 98.00 105 GLU A N 1
ATOM 752 C CA . GLU A 1 105 ? 3.396 -3.297 3.760 1.00 98.00 105 GLU A CA 1
ATOM 753 C C . GLU A 1 105 ? 1.995 -3.499 4.335 1.00 98.00 105 GLU A C 1
ATOM 755 O O . GLU A 1 105 ? 0.990 -3.423 3.633 1.00 98.00 105 GLU A O 1
ATOM 760 N N . ILE A 1 106 ? 1.927 -3.759 5.637 1.00 97.31 106 ILE A N 1
ATOM 761 C CA . ILE A 1 106 ? 0.680 -3.885 6.381 1.00 97.31 106 ILE A CA 1
ATOM 762 C C . ILE A 1 106 ? 0.416 -2.552 7.072 1.00 97.31 106 ILE A C 1
ATOM 764 O O . ILE A 1 106 ? 1.188 -2.104 7.926 1.00 97.31 106 ILE A O 1
ATOM 768 N N . LEU A 1 107 ? -0.696 -1.926 6.714 1.00 97.50 107 LEU A N 1
ATOM 769 C CA . LEU A 1 107 ? -1.179 -0.692 7.310 1.00 97.50 107 LEU A CA 1
ATOM 770 C C . LEU A 1 107 ? -2.311 -1.002 8.288 1.00 97.50 107 LEU A C 1
ATOM 772 O O . LEU A 1 107 ? -3.179 -1.830 8.011 1.00 97.50 107 LEU A O 1
ATOM 776 N N . VAL A 1 108 ? -2.324 -0.288 9.411 1.00 96.19 108 VAL A N 1
ATOM 777 C CA . VAL A 1 108 ? -3.491 -0.192 10.295 1.00 96.19 108 VAL A CA 1
ATOM 778 C C . VAL A 1 108 ? -4.069 1.204 10.130 1.00 96.19 108 VAL A C 1
ATOM 780 O O . VAL A 1 108 ? -3.389 2.183 10.450 1.00 96.19 108 VAL A O 1
ATOM 783 N N . LEU A 1 109 ? -5.296 1.312 9.634 1.00 95.31 109 LEU A N 1
ATOM 784 C CA . LEU A 1 109 ? -5.996 2.579 9.451 1.00 95.31 109 LEU A CA 1
ATOM 785 C C . LEU A 1 109 ? -7.127 2.710 10.463 1.00 95.31 109 LEU A C 1
ATOM 787 O O . LEU A 1 109 ? -7.817 1.744 10.762 1.00 95.31 109 LEU A O 1
ATOM 791 N N . ASP A 1 110 ? -7.333 3.927 10.948 1.00 94.31 110 ASP A N 1
ATOM 792 C CA . ASP A 1 110 ? -8.566 4.319 11.629 1.00 94.31 110 ASP A CA 1
ATOM 793 C C . ASP A 1 110 ? -9.663 4.533 10.576 1.00 94.31 110 ASP A C 1
ATOM 795 O O . ASP A 1 110 ? -9.489 5.348 9.671 1.00 94.31 110 ASP A O 1
ATOM 799 N N . MET A 1 111 ? -10.776 3.801 10.657 1.00 89.88 111 MET A N 1
ATOM 800 C CA . MET A 1 111 ? -11.808 3.806 9.608 1.00 89.88 111 MET A CA 1
ATOM 801 C C . MET A 1 111 ? -12.602 5.115 9.535 1.00 89.88 111 MET A C 1
ATOM 803 O O . MET A 1 111 ? -13.140 5.442 8.480 1.00 89.88 111 MET A O 1
ATOM 807 N N . ASN A 1 112 ? -12.650 5.891 10.621 1.00 89.56 112 ASN A N 1
ATOM 808 C CA . ASN A 1 112 ? -13.385 7.158 10.662 1.00 89.56 112 ASN A C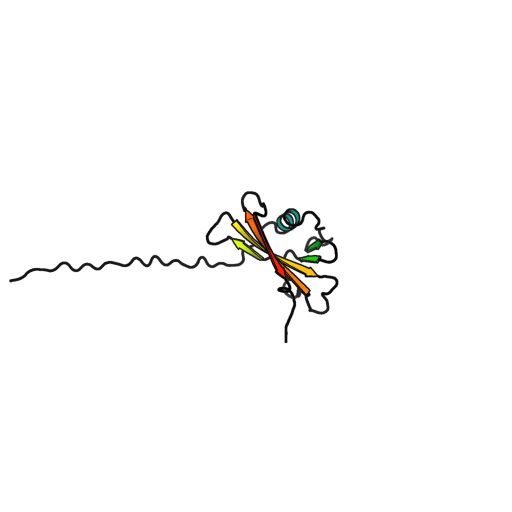A 1
ATOM 809 C C . ASN A 1 112 ? -12.598 8.302 10.014 1.00 89.56 112 ASN A C 1
ATOM 811 O O . ASN A 1 112 ? -13.170 9.175 9.365 1.00 89.56 112 ASN A O 1
ATOM 815 N N . SER A 1 113 ? -11.280 8.320 10.2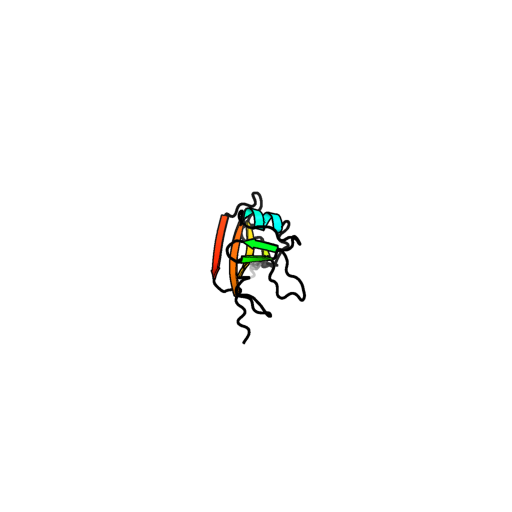20 1.00 90.31 113 SER A N 1
ATOM 816 C CA . SER A 1 113 ? -10.389 9.393 9.764 1.00 90.31 113 SER A CA 1
ATOM 817 C C . SER A 1 113 ? -9.495 9.006 8.587 1.00 90.31 113 SER A C 1
ATOM 819 O O . SER A 1 113 ? -8.819 9.875 8.039 1.00 90.31 113 SER A O 1
ATOM 821 N N . LEU A 1 114 ? -9.447 7.717 8.232 1.00 88.12 114 LEU A N 1
ATOM 822 C CA . LEU A 1 114 ? -8.534 7.107 7.254 1.00 88.12 114 LEU A CA 1
ATOM 823 C C . LEU A 1 114 ? -7.047 7.347 7.553 1.00 88.12 114 LEU A C 1
ATOM 825 O O . LEU A 1 114 ? -6.181 7.187 6.692 1.00 88.12 114 LEU A O 1
ATOM 829 N N . ARG A 1 115 ? -6.716 7.726 8.792 1.00 93.06 115 ARG A N 1
ATOM 830 C CA . ARG A 1 115 ? -5.330 7.965 9.196 1.00 93.06 115 ARG A CA 1
ATOM 831 C C . ARG A 1 115 ? -4.620 6.641 9.422 1.00 93.06 115 ARG A C 1
ATOM 833 O O . ARG A 1 115 ? -5.086 5.807 10.197 1.00 93.06 115 ARG A O 1
ATOM 840 N N . VAL A 1 116 ? -3.435 6.503 8.831 1.00 95.44 116 VAL A N 1
ATOM 841 C CA . VAL A 1 116 ? -2.524 5.395 9.132 1.00 95.44 116 VAL A CA 1
ATOM 842 C C . VAL A 1 116 ? -2.048 5.527 10.582 1.00 95.44 116 VAL A C 1
ATOM 844 O O . VAL A 1 116 ? -1.368 6.487 10.947 1.00 95.44 116 VAL A O 1
ATOM 847 N N . ARG A 1 117 ? -2.445 4.570 11.422 1.00 96.12 117 ARG A N 1
ATOM 848 C CA . ARG A 1 117 ? -2.093 4.465 12.844 1.00 96.12 117 ARG A CA 1
ATOM 849 C C . ARG A 1 117 ? -0.806 3.684 13.059 1.00 96.12 117 ARG A C 1
ATOM 851 O O . ARG A 1 117 ? -0.085 3.974 14.008 1.00 96.12 117 ARG A O 1
ATOM 858 N N . GLN A 1 118 ? -0.548 2.699 12.202 1.00 96.88 118 GLN A N 1
ATOM 859 C CA . GLN A 1 118 ? 0.645 1.866 12.259 1.00 96.88 118 GLN A CA 1
ATOM 860 C C . GLN A 1 118 ? 1.023 1.351 10.871 1.00 96.88 118 GLN A C 1
ATOM 862 O O . GLN A 1 118 ? 0.157 1.176 10.010 1.00 96.88 118 GLN A O 1
ATOM 867 N N . ARG A 1 119 ? 2.322 1.101 10.687 1.00 97.62 119 ARG A N 1
ATOM 868 C CA . ARG A 1 119 ? 2.916 0.517 9.483 1.00 97.62 119 ARG A CA 1
ATOM 869 C C . ARG A 1 119 ? 3.836 -0.638 9.865 1.00 97.62 119 ARG A C 1
ATOM 871 O O . ARG A 1 119 ? 4.605 -0.520 10.818 1.00 97.62 119 ARG A O 1
ATOM 878 N N . LEU A 1 120 ? 3.771 -1.732 9.119 1.00 98.00 120 LEU A N 1
ATOM 879 C CA . LEU A 1 120 ? 4.708 -2.845 9.214 1.00 98.00 120 LEU A CA 1
ATOM 880 C C . LEU A 1 120 ? 5.129 -3.264 7.809 1.00 98.00 120 LEU A C 1
ATOM 882 O O . LEU A 1 120 ? 4.332 -3.831 7.070 1.00 98.00 120 LEU A O 1
ATOM 886 N N . LEU A 1 121 ? 6.392 -3.027 7.466 1.00 98.06 121 LEU A N 1
ATOM 887 C CA . LEU A 1 121 ? 6.988 -3.563 6.247 1.00 98.06 121 LEU A CA 1
ATOM 888 C C . LEU A 1 121 ? 7.390 -5.027 6.470 1.00 98.06 121 LEU A C 1
ATOM 890 O O . LEU A 1 121 ? 7.988 -5.368 7.495 1.00 98.06 121 LEU A O 1
ATOM 894 N N . GLN A 1 122 ? 7.065 -5.890 5.516 1.00 97.75 122 GLN A N 1
ATOM 895 C CA . GLN A 1 122 ? 7.492 -7.283 5.447 1.00 97.75 122 GLN A CA 1
ATOM 896 C C . GLN A 1 122 ? 8.335 -7.478 4.180 1.00 97.75 122 GLN A C 1
ATOM 898 O O . GLN A 1 122 ? 7.774 -7.641 3.091 1.00 97.75 122 GLN A O 1
ATOM 903 N N . PRO A 1 123 ? 9.673 -7.424 4.308 1.00 96.81 123 PRO A N 1
ATOM 904 C CA . PRO A 1 123 ? 10.559 -7.480 3.158 1.00 96.81 123 PRO A CA 1
ATOM 905 C C . PRO A 1 123 ? 10.502 -8.826 2.431 1.00 96.81 123 PRO A C 1
ATOM 907 O O . PRO A 1 123 ? 10.519 -9.875 3.076 1.00 96.81 123 PRO A O 1
ATOM 910 N N . GLY A 1 124 ? 10.480 -8.798 1.101 1.00 94.62 124 GLY A N 1
ATOM 911 C CA . 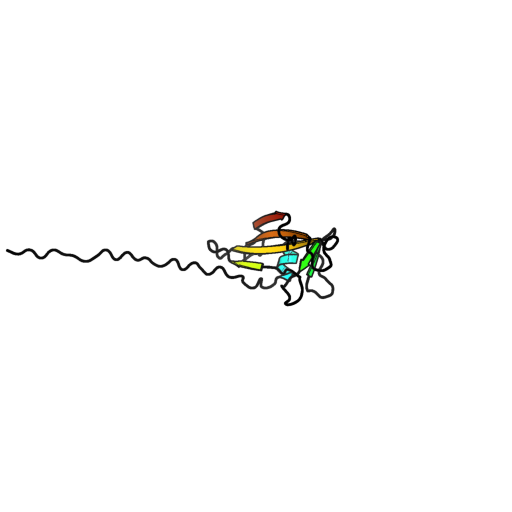GLY A 1 124 ? 10.610 -9.974 0.239 1.00 94.62 124 GLY A CA 1
ATOM 912 C C . GLY A 1 124 ? 9.404 -10.914 0.200 1.00 94.62 124 GLY A C 1
ATOM 913 O O . GLY A 1 124 ? 9.480 -11.937 -0.473 1.00 94.62 124 GLY A O 1
ATOM 914 N N . LEU A 1 125 ? 8.299 -10.604 0.889 1.00 93.50 125 LEU A N 1
ATOM 915 C CA . LEU A 1 125 ? 7.101 -11.457 0.875 1.00 93.50 125 LEU A CA 1
ATOM 916 C C . LEU A 1 125 ? 6.317 -11.411 -0.446 1.00 93.50 125 LEU A C 1
ATOM 918 O O . LEU A 1 125 ? 5.403 -12.212 -0.612 1.00 93.50 125 LEU A O 1
ATOM 922 N N . MET A 1 126 ? 6.663 -10.505 -1.368 1.00 93.19 126 MET A N 1
ATOM 923 C CA . MET A 1 126 ? 6.140 -10.508 -2.742 1.00 93.19 126 MET A CA 1
ATOM 924 C C . MET A 1 126 ? 7.106 -11.138 -3.748 1.00 93.19 126 MET A C 1
ATOM 926 O O . MET A 1 126 ? 6.874 -11.033 -4.949 1.00 93.19 126 MET A O 1
ATOM 930 N N . ASN A 1 127 ? 8.206 -11.744 -3.297 1.00 93.38 127 ASN A N 1
ATOM 931 C CA . ASN A 1 127 ? 9.087 -12.460 -4.205 1.00 93.38 127 ASN A CA 1
ATOM 932 C C . ASN A 1 127 ? 8.442 -13.789 -4.590 1.00 93.38 127 ASN A C 1
ATOM 934 O O . ASN A 1 127 ? 8.124 -14.586 -3.707 1.00 93.38 127 ASN A O 1
ATOM 938 N N . ASP A 1 128 ? 8.318 -14.060 -5.885 1.00 86.81 128 ASP A N 1
ATOM 939 C CA . ASP A 1 128 ? 7.944 -15.403 -6.316 1.00 86.81 128 ASP A CA 1
ATOM 940 C C . ASP A 1 128 ? 9.121 -16.351 -6.096 1.00 86.81 128 ASP A C 1
ATOM 942 O O . ASP A 1 128 ? 10.217 -16.151 -6.628 1.00 86.81 128 ASP A O 1
ATOM 946 N N . ASP A 1 129 ? 8.883 -17.403 -5.323 1.00 73.19 129 ASP A N 1
ATOM 947 C CA . ASP A 1 129 ? 9.840 -18.469 -5.051 1.00 73.19 129 ASP A CA 1
ATOM 948 C C . ASP A 1 129 ? 9.340 -19.825 -5.555 1.00 73.19 129 ASP A C 1
ATOM 950 O O . ASP A 1 129 ? 9.789 -20.856 -5.064 1.00 73.19 129 ASP A O 1
ATOM 954 N N . ALA A 1 130 ? 8.423 -19.836 -6.533 1.00 64.62 130 ALA A N 1
ATOM 955 C CA . ALA A 1 130 ? 7.890 -21.066 -7.109 1.00 64.62 130 ALA A CA 1
ATOM 956 C C . ALA A 1 130 ? 9.035 -21.960 -7.632 1.00 64.62 130 ALA A C 1
ATOM 958 O O . ALA A 1 130 ? 9.637 -21.674 -8.669 1.00 64.62 130 ALA A O 1
ATOM 959 N N . ILE A 1 131 ? 9.334 -23.026 -6.877 1.00 58.31 131 ILE A N 1
ATOM 960 C CA . ILE A 1 131 ? 10.269 -24.113 -7.218 1.00 58.31 131 ILE A CA 1
ATOM 961 C C . ILE A 1 131 ? 9.513 -25.233 -7.929 1.00 58.31 131 ILE A C 1
ATOM 963 O O . ILE A 1 131 ? 8.434 -25.626 -7.426 1.00 58.31 131 ILE A O 1
#

Sequence (131 aa):
MRIPLPTLLLGLAAAGLSPAQAAASDCGDAAALVQLAYPGAQKSADERSFTLEPHTSISLTLREGDNSFGLVCKVWPAHDDLLLVAVPLIDSAKSGDGQHVGDIEILVLDMNSLRVRQRLLQPGLMNDDAI

Secondary structure (DSSP, 8-state):
--PPP-----------------PPBP-SSHHHHHHHH-TT-EE-TTSSEEEETTTEEEESS--TTS-----EEEEETTEEEEEEEEEEEEETTT-BTTB--EEEEEEEEETTT--EEEEEEETTTT-----

Foldseek 3Di:
DDDDDDDDDDPPPCVDPPPPPFDFDQPVPLLVLCCQVPVQWDADPVRQWTAHPPAWIWGQDDDPPDLDDHKTKTQDSVHNQKMKIWTWTWRRVPDDDSWTFGWIKIFIARNVVSDGPDIDIGHGPRGDPPD

pLDDT: mean 83.35, std 16.57, range [41.75, 98.06]

Radius of gyration: 22.71 Å; chains: 1; bounding box: 50×54×71 Å